Protein AF-A0A3C0BBC9-F1 (afdb_monomer_lite)

pLDDT: mean 93.09, std 7.75, range [52.94, 98.44]

Secondary structure (DSSP, 8-state):
----PPP--HHHHHHHHHHHHHHHHHHHHHHHHHSPP-GGGGGGPPEEETTEEE---EEETTEEEEEEEETTTTEEEEEETTS-EEEEE---

Sequence (92 aa):
MENNWPVLSYENGKDTYATLHMWTQIVGKIKLAVAPWINHSWHITLHITPTGLSTLEMPYKNKHFQIDFDFINHKLKVITSDGQVRDFDLFG

Radius of gyration: 15.35 Å; chains: 1; bounding box: 48×31×38 Å

Structure (mmCIF, N/CA/C/O backbone):
data_AF-A0A3C0BBC9-F1
#
_entry.id   AF-A0A3C0BBC9-F1
#
loop_
_atom_site.group_PDB
_atom_site.id
_atom_site.type_symbol
_atom_site.label_atom_id
_atom_site.label_alt_id
_atom_site.label_comp_id
_atom_site.label_asym_id
_atom_site.label_entity_id
_atom_site.label_seq_id
_atom_site.pdbx_PDB_ins_code
_atom_site.Cartn_x
_atom_site.Cartn_y
_atom_site.Cartn_z
_atom_site.occupancy
_atom_site.B_iso_or_equiv
_atom_site.auth_seq_id
_atom_site.auth_comp_id
_atom_site.auth_asym_id
_atom_site.auth_atom_id
_atom_site.pdbx_PDB_model_num
ATOM 1 N N . MET A 1 1 ? 33.433 -0.656 -8.526 1.00 52.94 1 MET A N 1
ATOM 2 C CA . MET A 1 1 ? 32.177 -1.308 -8.107 1.00 52.94 1 MET A CA 1
ATOM 3 C C . MET A 1 1 ? 31.232 -1.183 -9.279 1.00 52.94 1 MET A C 1
ATOM 5 O O . MET A 1 1 ? 30.969 -0.057 -9.683 1.00 52.94 1 MET A O 1
ATOM 9 N N . GLU A 1 2 ? 30.829 -2.293 -9.892 1.00 60.22 2 GLU A N 1
ATOM 10 C CA . GLU A 1 2 ? 29.765 -2.246 -10.897 1.00 60.22 2 GLU A CA 1
ATOM 11 C C . GLU A 1 2 ? 28.479 -1.777 -10.221 1.00 60.22 2 GLU A C 1
ATOM 13 O O . GLU A 1 2 ? 28.121 -2.234 -9.134 1.00 60.22 2 GLU A O 1
ATOM 18 N N . ASN A 1 3 ? 27.827 -0.797 -10.836 1.00 71.69 3 ASN A N 1
ATOM 19 C CA . ASN A 1 3 ? 26.598 -0.230 -10.320 1.00 71.69 3 ASN A CA 1
ATOM 20 C C . ASN A 1 3 ? 25.451 -1.163 -10.735 1.00 71.69 3 ASN A C 1
ATOM 22 O O . ASN A 1 3 ? 24.805 -0.920 -11.747 1.00 71.69 3 ASN A O 1
ATOM 26 N N . ASN A 1 4 ? 25.215 -2.237 -9.971 1.00 83.25 4 ASN A N 1
ATOM 27 C CA . ASN A 1 4 ? 24.147 -3.231 -10.204 1.00 83.25 4 ASN A CA 1
ATOM 28 C C . ASN A 1 4 ? 22.719 -2.676 -10.020 1.00 83.25 4 ASN A C 1
ATOM 30 O O . ASN A 1 4 ? 21.762 -3.430 -9.849 1.00 83.25 4 ASN A O 1
ATOM 34 N N . TRP A 1 5 ? 22.562 -1.355 -10.026 1.00 86.06 5 TRP A N 1
ATOM 35 C CA . TRP A 1 5 ? 21.258 -0.725 -9.961 1.00 86.06 5 TRP A CA 1
ATOM 36 C C . TRP A 1 5 ? 20.593 -0.773 -11.336 1.00 86.06 5 TRP A C 1
ATOM 38 O O . TRP A 1 5 ? 21.245 -0.490 -12.345 1.00 86.06 5 TRP A O 1
ATOM 48 N N . PRO A 1 6 ? 19.297 -1.115 -11.399 1.00 84.00 6 PRO A N 1
ATOM 49 C CA . PRO A 1 6 ? 18.571 -1.119 -12.655 1.00 84.00 6 PRO A CA 1
ATOM 50 C C . PRO A 1 6 ? 18.510 0.293 -13.243 1.00 84.00 6 PRO A C 1
ATOM 52 O O . PRO A 1 6 ? 18.427 1.291 -12.523 1.00 84.00 6 PRO A O 1
ATOM 55 N N . VAL A 1 7 ? 18.510 0.374 -14.572 1.00 87.06 7 VAL A N 1
ATOM 56 C CA . VAL A 1 7 ? 18.274 1.635 -15.281 1.00 87.06 7 VAL A CA 1
ATOM 57 C C . VAL A 1 7 ? 16.837 2.080 -15.019 1.00 87.06 7 VAL A C 1
ATOM 59 O O . VAL A 1 7 ? 15.889 1.358 -15.328 1.00 87.06 7 VAL A O 1
ATOM 62 N N . LEU A 1 8 ? 16.671 3.287 -14.477 1.00 88.06 8 LEU A N 1
ATOM 63 C CA . LEU A 1 8 ? 15.356 3.889 -14.289 1.00 88.06 8 LEU A CA 1
ATOM 64 C C . LEU A 1 8 ? 14.828 4.382 -15.644 1.00 88.06 8 LEU A C 1
ATOM 66 O O . LEU A 1 8 ? 15.235 5.434 -16.132 1.00 88.06 8 LEU A O 1
ATOM 70 N N . SER A 1 9 ? 13.940 3.602 -16.260 1.00 91.56 9 SER A N 1
ATOM 71 C CA . SER A 1 9 ? 13.310 3.921 -17.544 1.00 91.56 9 SER A CA 1
ATOM 72 C C . SER A 1 9 ? 11.821 4.168 -17.354 1.00 91.56 9 SER A C 1
ATOM 74 O O . SER A 1 9 ? 11.089 3.269 -16.939 1.00 91.56 9 SER A O 1
ATOM 76 N N . TYR A 1 10 ? 11.368 5.374 -17.699 1.00 91.81 10 TYR A N 1
ATOM 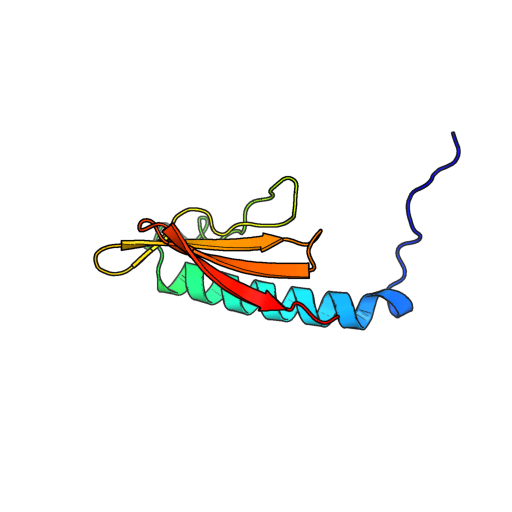77 C CA . TYR A 1 10 ? 9.944 5.692 -17.679 1.00 91.81 10 TYR A CA 1
ATOM 78 C C . TYR A 1 10 ? 9.157 4.824 -18.660 1.00 91.81 10 TYR A C 1
ATOM 80 O O . TYR A 1 10 ? 8.147 4.248 -18.277 1.00 91.81 10 TYR A O 1
ATOM 88 N N . GLU A 1 11 ? 9.658 4.658 -19.885 1.00 93.75 11 GLU A N 1
ATOM 89 C CA . GLU A 1 11 ? 8.983 3.864 -20.919 1.00 93.75 11 GLU A CA 1
ATOM 90 C C . GLU A 1 11 ? 8.737 2.419 -20.480 1.00 93.75 11 GLU A C 1
ATOM 92 O O . GLU A 1 11 ? 7.656 1.882 -20.711 1.00 93.75 11 GLU A O 1
ATOM 97 N N . ASN A 1 12 ? 9.706 1.813 -19.787 1.00 90.75 12 ASN A N 1
ATOM 98 C CA . ASN A 1 12 ? 9.576 0.442 -19.292 1.00 90.75 12 ASN A CA 1
ATOM 99 C C . ASN A 1 12 ? 8.725 0.358 -18.015 1.00 90.75 12 ASN A C 1
ATOM 101 O O . ASN A 1 12 ? 8.156 -0.689 -17.730 1.00 90.75 12 ASN A O 1
ATOM 105 N N . GLY A 1 13 ? 8.689 1.427 -17.213 1.00 91.06 13 GLY A N 1
ATOM 106 C CA . GLY A 1 13 ? 8.045 1.446 -15.898 1.00 91.06 13 GLY A CA 1
ATOM 107 C C . GLY A 1 13 ? 6.656 2.079 -15.866 1.00 91.06 13 GLY A C 1
ATOM 108 O O . GLY A 1 13 ? 6.022 2.057 -14.814 1.00 91.06 13 GLY A O 1
ATOM 109 N N . LYS A 1 14 ? 6.179 2.662 -16.972 1.00 94.19 14 LYS A N 1
ATOM 110 C CA . LYS A 1 14 ? 4.962 3.490 -16.996 1.00 94.19 14 LYS A CA 1
ATOM 111 C C . LYS A 1 14 ? 3.721 2.770 -16.459 1.00 94.19 14 LYS A C 1
ATOM 113 O O . LYS A 1 14 ? 2.975 3.379 -15.695 1.00 94.19 14 LYS A O 1
ATOM 118 N N . ASP A 1 15 ? 3.535 1.496 -16.804 1.00 93.31 15 ASP A N 1
ATOM 119 C CA . ASP A 1 15 ? 2.354 0.719 -16.413 1.00 93.31 15 ASP A CA 1
ATOM 120 C C . ASP A 1 15 ? 2.417 0.394 -14.910 1.00 93.31 15 ASP A C 1
ATOM 122 O O . ASP A 1 15 ? 1.487 0.714 -14.165 1.00 93.31 15 ASP A O 1
ATOM 126 N N . THR A 1 16 ? 3.585 -0.039 -14.418 1.00 92.31 16 THR A N 1
ATOM 127 C CA . THR A 1 16 ? 3.881 -0.160 -12.980 1.00 92.31 16 THR A CA 1
ATOM 128 C C . THR A 1 16 ? 3.625 1.144 -12.220 1.00 92.31 16 THR A C 1
ATOM 130 O O . THR A 1 16 ? 2.986 1.132 -11.166 1.00 92.31 16 THR A O 1
ATOM 133 N N . TYR A 1 17 ? 4.092 2.289 -12.727 1.00 92.75 17 TYR A N 1
ATOM 134 C CA . TYR A 1 17 ? 3.875 3.583 -12.075 1.00 92.75 17 TYR A CA 1
ATOM 135 C C . TYR A 1 17 ? 2.400 3.970 -12.051 1.00 92.75 17 TYR A C 1
ATOM 137 O O . TYR A 1 17 ? 1.933 4.477 -11.032 1.00 92.75 17 TYR A O 1
ATOM 145 N N . ALA A 1 18 ? 1.660 3.711 -13.131 1.00 94.62 18 ALA A N 1
ATOM 146 C CA . ALA A 1 18 ? 0.228 3.967 -13.192 1.00 94.62 18 ALA A CA 1
ATOM 147 C C . ALA A 1 18 ? -0.531 3.117 -12.159 1.00 94.62 18 ALA A C 1
ATOM 149 O O . ALA A 1 18 ? -1.323 3.667 -11.385 1.00 94.62 18 ALA A O 1
ATOM 150 N N . THR A 1 19 ? -0.226 1.817 -12.075 1.00 94.25 19 THR A N 1
ATOM 151 C CA . THR A 1 19 ? -0.782 0.911 -11.061 1.00 94.25 19 THR A CA 1
ATOM 152 C C . THR A 1 19 ? -0.457 1.399 -9.652 1.00 94.25 19 THR A C 1
ATOM 154 O O . THR A 1 19 ? -1.369 1.603 -8.845 1.00 94.25 19 THR A O 1
ATOM 157 N N . LEU A 1 20 ? 0.820 1.640 -9.341 1.00 95.00 20 LEU A N 1
ATOM 158 C CA . LEU A 1 20 ? 1.238 2.076 -8.006 1.00 95.00 20 LEU A CA 1
ATOM 159 C C . LEU A 1 20 ? 0.622 3.421 -7.621 1.00 95.00 20 LEU A C 1
ATOM 161 O O . LEU A 1 20 ? 0.147 3.582 -6.497 1.00 95.00 20 LEU A O 1
ATOM 165 N N . HIS A 1 21 ? 0.573 4.379 -8.543 1.00 95.44 21 HIS A N 1
ATOM 166 C CA . HIS A 1 21 ? -0.038 5.680 -8.302 1.00 95.44 21 HIS A CA 1
ATOM 167 C C . HIS A 1 21 ? -1.536 5.549 -7.997 1.00 95.44 21 HIS A C 1
ATOM 169 O O . HIS A 1 21 ? -2.016 6.102 -7.008 1.00 95.44 21 HIS A O 1
ATOM 175 N N . MET A 1 22 ? -2.278 4.768 -8.785 1.00 96.50 22 MET A N 1
ATOM 176 C CA . MET A 1 22 ? -3.706 4.551 -8.547 1.00 96.50 22 MET A CA 1
ATOM 177 C C . MET A 1 22 ? -3.957 3.870 -7.195 1.00 96.50 22 MET A C 1
ATOM 179 O O . MET A 1 22 ? -4.773 4.344 -6.402 1.00 96.50 22 MET A O 1
ATOM 183 N N . TRP A 1 23 ? -3.245 2.781 -6.900 1.00 97.50 23 TRP A N 1
ATOM 184 C CA . TRP A 1 23 ? -3.456 2.044 -5.656 1.00 97.50 23 TRP A CA 1
ATOM 185 C C . TRP A 1 23 ? -3.039 2.844 -4.424 1.00 97.50 23 TRP A C 1
ATOM 187 O O . TRP A 1 23 ? -3.769 2.847 -3.433 1.00 97.50 23 TRP A O 1
ATOM 197 N N . THR A 1 24 ? -1.925 3.577 -4.473 1.00 97.31 24 THR A N 1
ATOM 198 C CA . THR A 1 24 ? -1.520 4.449 -3.356 1.00 97.31 24 THR A CA 1
ATOM 199 C C . THR A 1 24 ? -2.538 5.561 -3.111 1.00 97.31 24 THR A C 1
ATOM 201 O O . THR A 1 24 ? -2.831 5.860 -1.953 1.00 97.31 24 THR A O 1
ATOM 204 N N . GLN A 1 25 ? -3.171 6.105 -4.158 1.00 97.06 25 GLN A N 1
ATOM 205 C CA . GLN A 1 25 ? -4.291 7.034 -3.991 1.00 97.06 25 GLN A CA 1
ATOM 206 C C . GLN A 1 25 ? -5.514 6.383 -3.335 1.00 97.06 25 GLN A C 1
ATOM 208 O O . GLN A 1 25 ? -6.122 6.993 -2.455 1.00 97.06 25 GLN A O 1
ATOM 213 N N . ILE A 1 26 ? -5.896 5.171 -3.751 1.00 97.56 26 ILE A N 1
ATOM 214 C CA . ILE A 1 26 ? -7.025 4.436 -3.154 1.00 97.56 26 ILE A CA 1
ATOM 215 C C . ILE A 1 26 ? -6.763 4.203 -1.663 1.00 97.56 26 ILE A C 1
ATOM 217 O O . ILE A 1 26 ? -7.592 4.562 -0.825 1.00 97.56 26 ILE A O 1
ATOM 221 N N . VAL A 1 27 ? -5.590 3.670 -1.321 1.00 97.88 27 VAL A N 1
ATOM 222 C CA . VAL A 1 27 ? -5.209 3.377 0.067 1.00 97.88 27 VAL A CA 1
ATOM 223 C C . VAL A 1 27 ? -5.106 4.655 0.901 1.00 97.88 27 VAL A C 1
ATOM 225 O O . VAL A 1 27 ? -5.622 4.700 2.018 1.00 97.88 27 VAL A O 1
ATOM 228 N N . GLY A 1 28 ? -4.529 5.727 0.350 1.00 97.00 28 GLY A N 1
ATOM 229 C CA . GLY A 1 28 ? -4.467 7.032 1.010 1.00 97.00 28 GLY A CA 1
ATOM 230 C C . GLY A 1 28 ? -5.853 7.613 1.307 1.00 97.00 28 GLY A C 1
ATOM 231 O O . GLY A 1 28 ? -6.088 8.112 2.406 1.00 97.00 28 GLY A O 1
ATOM 232 N N . LYS A 1 29 ? -6.808 7.485 0.374 1.00 97.06 29 LYS A N 1
ATOM 233 C CA . LYS A 1 29 ? -8.206 7.904 0.586 1.00 97.06 29 LYS A CA 1
ATOM 234 C C . LYS A 1 29 ? -8.899 7.078 1.669 1.00 97.06 29 LYS A C 1
ATOM 236 O O . LYS A 1 29 ? -9.649 7.644 2.459 1.00 97.06 29 LYS A O 1
ATOM 241 N N . ILE A 1 30 ? -8.638 5.770 1.737 1.00 96.94 30 ILE A N 1
ATOM 242 C CA . ILE A 1 30 ? -9.163 4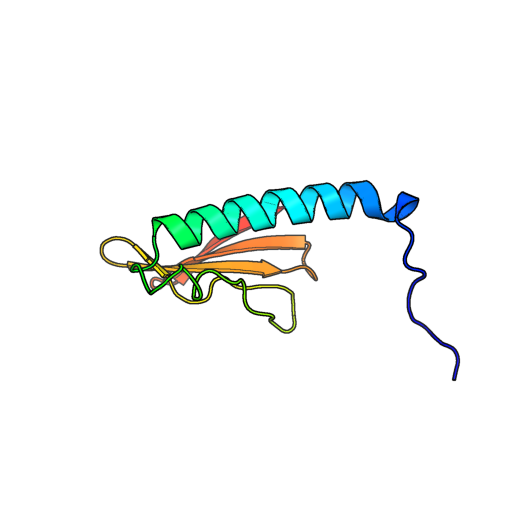.918 2.815 1.00 96.94 30 ILE A CA 1
ATOM 243 C C . ILE A 1 30 ? -8.617 5.387 4.166 1.00 96.94 30 ILE A C 1
ATOM 245 O O . ILE A 1 30 ? -9.402 5.630 5.081 1.00 96.94 30 ILE A O 1
ATOM 249 N N . LYS A 1 31 ? -7.295 5.579 4.280 1.00 96.50 31 LYS A N 1
ATOM 250 C CA . LYS A 1 31 ? -6.674 6.070 5.517 1.00 96.50 31 LYS A CA 1
ATOM 251 C C . LYS A 1 31 ? -7.241 7.431 5.923 1.00 96.50 31 LYS A C 1
ATOM 253 O O . LYS A 1 31 ? -7.599 7.606 7.082 1.00 96.50 31 LYS A O 1
ATOM 258 N N . LEU A 1 32 ? -7.416 8.350 4.969 1.00 95.62 32 LEU A N 1
ATOM 259 C CA . LEU A 1 32 ? -8.029 9.665 5.197 1.00 95.62 32 LEU A CA 1
ATOM 260 C C . LEU A 1 32 ? -9.462 9.577 5.732 1.00 95.62 32 LEU A C 1
ATOM 262 O O . LEU A 1 32 ? -9.839 10.363 6.594 1.00 95.62 32 LEU A O 1
ATOM 266 N N . ALA A 1 33 ? -10.263 8.647 5.212 1.00 95.00 33 ALA A N 1
ATOM 267 C CA . ALA A 1 33 ? -11.663 8.503 5.596 1.00 95.00 33 ALA A CA 1
ATOM 268 C C . ALA A 1 33 ? -11.854 7.845 6.973 1.00 95.00 33 ALA A C 1
ATOM 270 O O . ALA A 1 33 ? -12.913 7.997 7.579 1.00 95.00 33 ALA A O 1
ATOM 271 N N . VAL A 1 34 ? -10.866 7.075 7.433 1.00 94.94 34 VAL A N 1
ATOM 272 C CA . VAL A 1 34 ? -11.009 6.180 8.587 1.00 94.94 34 VAL A CA 1
ATOM 273 C C . VAL A 1 34 ? -10.178 6.624 9.793 1.00 94.94 34 VAL A C 1
ATOM 275 O O . VAL A 1 34 ? -10.597 6.420 10.932 1.00 94.94 34 VAL A O 1
ATOM 278 N N . ALA A 1 35 ? -9.014 7.236 9.575 1.00 89.88 35 ALA A N 1
ATOM 279 C CA . ALA A 1 35 ? -8.167 7.693 10.666 1.00 89.88 35 ALA A CA 1
ATOM 280 C C . ALA A 1 35 ? -8.781 8.913 11.388 1.00 89.88 35 ALA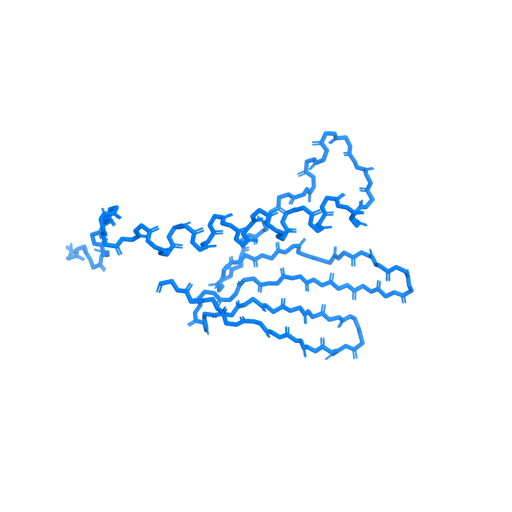 A C 1
ATOM 282 O O . ALA A 1 35 ? -9.398 9.768 10.744 1.00 89.88 35 ALA A O 1
ATOM 283 N N . PRO A 1 36 ? -8.609 9.033 12.721 1.00 88.81 36 PRO A N 1
ATOM 284 C CA . PRO A 1 36 ? -9.030 10.218 13.457 1.00 88.81 36 PRO A CA 1
ATOM 285 C C . PRO A 1 36 ? -8.385 11.475 12.878 1.00 88.81 36 PRO A C 1
ATOM 287 O O . PRO A 1 36 ? -7.171 11.530 12.694 1.00 88.81 36 PRO A O 1
ATOM 290 N N . TRP A 1 37 ? -9.187 12.505 12.615 1.00 88.62 37 TRP A N 1
ATOM 291 C CA . TRP A 1 37 ? -8.664 13.730 12.028 1.00 88.62 37 TRP A CA 1
ATOM 292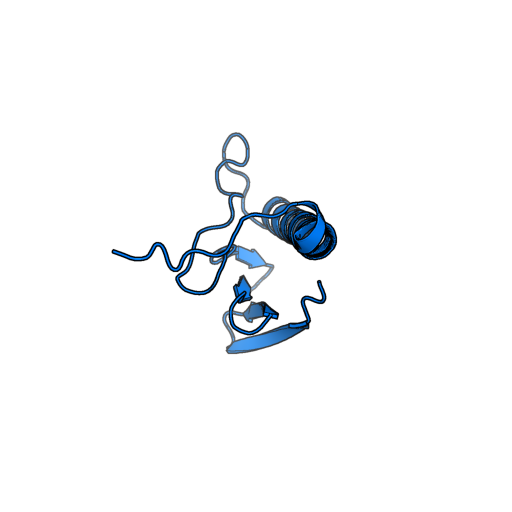 C C . TRP A 1 37 ? -7.635 14.402 12.949 1.00 88.62 37 TRP A C 1
ATOM 294 O O . TRP A 1 37 ? -7.924 14.734 14.096 1.00 88.62 37 TRP A O 1
ATOM 304 N N . ILE A 1 38 ? -6.444 14.656 12.409 1.00 90.12 38 ILE A N 1
ATOM 305 C CA . ILE A 1 38 ? -5.373 15.447 13.025 1.00 90.12 38 ILE A CA 1
ATOM 306 C C . ILE A 1 38 ? -5.034 16.570 12.044 1.00 90.12 38 ILE A C 1
ATOM 308 O O . ILE A 1 38 ? -5.202 16.394 10.835 1.00 90.12 38 ILE A O 1
ATOM 312 N N . ASN A 1 39 ? -4.571 17.710 12.565 1.00 89.38 39 ASN A N 1
ATOM 313 C CA . ASN A 1 39 ? -4.240 18.920 11.808 1.00 89.38 39 ASN A CA 1
ATOM 314 C C . ASN A 1 39 ? -3.639 18.622 10.428 1.00 89.38 39 ASN A C 1
ATOM 316 O O . ASN A 1 39 ? -2.640 17.910 10.303 1.00 89.38 39 ASN A O 1
ATOM 320 N N . HIS A 1 40 ? -4.295 19.171 9.400 1.00 84.56 40 HIS A N 1
ATOM 321 C CA . HIS A 1 40 ? -3.915 19.056 7.989 1.00 84.56 40 HIS A CA 1
ATOM 322 C C . HIS A 1 40 ? -3.697 17.623 7.478 1.00 84.56 40 HIS A C 1
ATOM 324 O O . HIS A 1 40 ? -2.980 17.424 6.499 1.00 84.56 40 HIS A O 1
ATOM 330 N N . SER A 1 41 ? -4.292 16.620 8.129 1.00 89.62 41 SER A N 1
ATOM 331 C CA . SER A 1 41 ? -4.172 15.211 7.738 1.00 89.62 41 SER A CA 1
ATOM 332 C C . SER A 1 41 ? -2.723 14.718 7.625 1.00 89.62 41 SER A C 1
ATOM 334 O O . SER A 1 41 ? -2.451 13.771 6.891 1.00 89.62 41 SER A O 1
ATOM 336 N N . TRP A 1 42 ? -1.769 15.315 8.348 1.00 88.50 42 TRP A N 1
ATOM 337 C CA . TRP A 1 42 ? -0.344 14.967 8.207 1.00 88.50 42 TRP A CA 1
ATOM 338 C C . TRP A 1 42 ? -0.026 13.497 8.519 1.00 88.50 42 TRP A C 1
ATOM 340 O O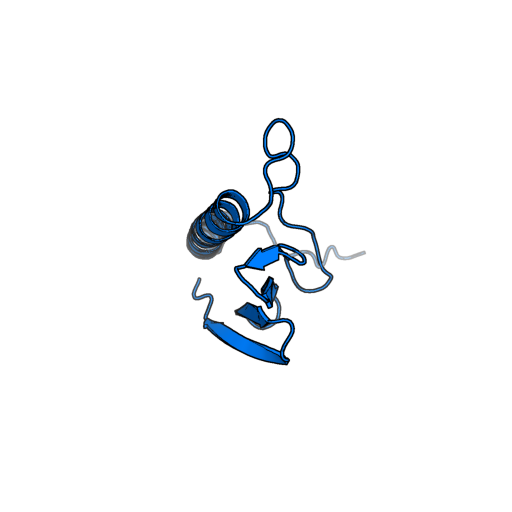 . TRP A 1 42 ? 0.973 12.956 8.053 1.00 88.50 42 TRP A O 1
ATOM 350 N N . HIS A 1 43 ? -0.900 12.829 9.269 1.00 87.38 43 HIS A N 1
ATOM 351 C CA . HIS A 1 43 ? -0.785 11.422 9.640 1.00 87.38 43 HIS A CA 1
ATOM 352 C C . HIS A 1 43 ? -1.207 10.435 8.529 1.00 87.38 43 HIS A C 1
ATOM 354 O O . HIS A 1 43 ? -1.079 9.227 8.719 1.00 87.38 43 HIS A O 1
ATOM 360 N N . ILE A 1 44 ? -1.711 10.907 7.379 1.00 93.69 44 ILE A N 1
ATOM 361 C CA . ILE A 1 44 ? -2.251 10.060 6.293 1.00 93.69 44 ILE A CA 1
ATOM 362 C C . ILE A 1 44 ? -1.163 9.466 5.388 1.00 93.69 44 ILE A C 1
ATOM 364 O O . ILE A 1 44 ? -1.428 8.550 4.612 1.00 93.69 44 ILE A O 1
ATOM 368 N N . THR A 1 45 ? 0.081 9.917 5.526 1.00 93.88 45 THR A N 1
ATOM 369 C CA . THR A 1 45 ? 1.228 9.380 4.785 1.00 93.88 45 THR A CA 1
ATOM 370 C C . THR A 1 45 ? 1.343 7.858 4.941 1.00 93.88 45 THR A C 1
ATOM 372 O O . THR A 1 45 ? 1.060 7.298 6.007 1.00 93.88 45 THR A O 1
ATOM 375 N N . LEU A 1 46 ? 1.747 7.178 3.866 1.00 97.19 46 LEU A N 1
ATOM 376 C CA . LEU A 1 46 ? 2.103 5.760 3.901 1.00 97.19 46 LEU A CA 1
ATOM 377 C C . LEU A 1 46 ? 3.550 5.617 4.387 1.00 97.19 46 LEU A C 1
ATOM 379 O O . LEU A 1 46 ? 4.434 6.346 3.942 1.00 97.19 46 LEU A O 1
ATOM 383 N N . HIS A 1 47 ? 3.789 4.689 5.304 1.00 97.25 47 HIS A N 1
ATOM 384 C CA . HIS A 1 47 ? 5.092 4.474 5.923 1.00 97.25 47 HIS A CA 1
ATOM 385 C C . HIS A 1 47 ? 5.884 3.412 5.172 1.00 97.25 47 HIS A C 1
ATOM 387 O O . HIS A 1 47 ? 5.326 2.396 4.775 1.00 97.25 47 HIS A O 1
ATOM 393 N N . ILE A 1 48 ? 7.188 3.629 5.008 1.00 97.81 48 ILE A N 1
ATOM 394 C CA . ILE A 1 48 ? 8.081 2.663 4.363 1.00 97.81 48 ILE A CA 1
ATOM 395 C C . ILE A 1 48 ? 8.269 1.448 5.272 1.00 97.81 48 ILE A C 1
ATOM 397 O O . ILE A 1 48 ? 8.536 1.586 6.467 1.00 97.81 48 ILE A O 1
ATOM 401 N N . THR A 1 49 ? 8.167 0.264 4.682 1.00 97.88 49 THR A N 1
ATOM 402 C CA . THR A 1 49 ? 8.532 -1.014 5.298 1.00 97.88 49 THR A CA 1
ATOM 403 C C . THR A 1 49 ? 9.653 -1.661 4.478 1.00 97.88 49 THR A C 1
ATOM 405 O O . THR A 1 49 ? 9.899 -1.248 3.343 1.00 97.88 49 THR A O 1
ATOM 408 N N . PRO A 1 50 ? 10.335 -2.700 4.992 1.00 97.88 50 PRO A N 1
ATOM 409 C CA . PRO A 1 50 ? 11.344 -3.418 4.212 1.00 97.88 50 PRO A CA 1
ATOM 410 C C . PRO A 1 50 ? 10.824 -4.019 2.897 1.00 97.88 50 PRO A C 1
ATOM 412 O O . PRO A 1 50 ? 11.618 -4.285 2.001 1.00 97.88 50 PRO A O 1
ATOM 415 N N . THR A 1 51 ? 9.512 -4.251 2.780 1.00 97.19 51 THR A N 1
ATOM 416 C CA . THR A 1 51 ? 8.889 -4.901 1.616 1.00 97.19 51 THR A CA 1
ATOM 417 C C . THR A 1 51 ? 8.017 -3.964 0.780 1.00 97.19 51 THR A C 1
ATOM 419 O O . THR A 1 51 ? 7.566 -4.363 -0.292 1.00 97.19 51 THR A O 1
ATOM 422 N N . GLY A 1 52 ? 7.781 -2.728 1.227 1.00 97.62 52 GLY A N 1
ATOM 423 C CA . GLY A 1 52 ? 6.958 -1.761 0.509 1.00 97.62 52 GLY A CA 1
ATOM 424 C C . GLY A 1 52 ? 6.468 -0.619 1.391 1.00 97.62 52 GLY A C 1
ATOM 425 O O . GLY A 1 52 ? 7.271 0.158 1.909 1.00 97.62 52 GLY A O 1
ATOM 426 N N . LEU A 1 53 ? 5.147 -0.481 1.517 1.00 98.44 53 LEU A N 1
ATOM 427 C CA . LEU A 1 53 ? 4.492 0.632 2.213 1.00 98.44 53 LEU A CA 1
ATOM 428 C C . LEU A 1 53 ? 3.376 0.126 3.132 1.00 98.44 53 LEU A C 1
ATOM 430 O O . LEU A 1 53 ? 2.723 -0.858 2.814 1.00 98.44 53 LEU A O 1
ATOM 434 N N . SER A 1 54 ? 3.094 0.829 4.223 1.00 98.25 54 SER A N 1
ATOM 435 C CA . SER A 1 54 ? 2.013 0.495 5.153 1.00 98.25 54 SER A CA 1
ATOM 436 C C . SER A 1 54 ? 1.201 1.725 5.536 1.00 98.25 54 SER A C 1
ATOM 438 O O . SER A 1 54 ? 1.733 2.826 5.706 1.00 98.25 54 SER A O 1
ATOM 440 N N . THR A 1 55 ? -0.100 1.543 5.737 1.00 97.69 55 THR A N 1
ATOM 441 C CA . THR A 1 55 ? -0.931 2.551 6.404 1.00 97.69 55 THR A CA 1
ATOM 442 C C . THR A 1 55 ? -0.623 2.681 7.891 1.00 97.69 55 THR A C 1
ATOM 444 O O . THR A 1 55 ? -1.022 3.687 8.479 1.00 97.69 55 THR A O 1
ATOM 447 N N . LEU A 1 56 ? 0.071 1.704 8.486 1.00 96.00 56 LEU A N 1
ATOM 448 C CA . LEU A 1 56 ? 0.027 1.397 9.915 1.00 96.00 56 LEU A CA 1
ATOM 449 C C . LEU A 1 56 ? -1.407 1.103 10.383 1.00 96.00 56 LEU A C 1
ATOM 451 O O . LEU A 1 56 ? -2.345 1.032 9.580 1.00 96.00 56 LEU A O 1
ATOM 455 N N . GLU A 1 57 ? -1.555 0.887 11.684 1.00 95.00 57 GLU A N 1
ATOM 456 C CA . GLU A 1 57 ? -2.828 0.598 12.329 1.00 95.00 57 GLU A CA 1
ATOM 457 C C . GLU A 1 57 ? -3.845 1.735 12.126 1.00 95.00 57 GLU A C 1
ATOM 459 O O . GLU A 1 57 ? -3.563 2.910 12.368 1.00 95.00 57 GLU A O 1
ATOM 464 N N . MET A 1 58 ? -5.053 1.370 11.702 1.00 96.12 58 MET A N 1
ATOM 465 C CA . MET A 1 58 ? -6.198 2.261 11.536 1.00 96.12 58 MET A CA 1
ATOM 466 C C . MET A 1 58 ? -7.419 1.688 12.273 1.00 96.12 58 MET A C 1
ATOM 468 O O . MET A 1 58 ? -7.723 0.499 12.122 1.00 96.12 58 MET A O 1
ATOM 472 N N . PRO A 1 59 ? -8.162 2.504 13.040 1.00 95.06 59 PRO A N 1
ATOM 473 C CA . PRO A 1 59 ? -9.362 2.051 13.740 1.00 95.06 59 PRO A CA 1
ATOM 474 C C . PRO A 1 59 ? -10.569 1.992 12.796 1.00 95.06 59 PRO A C 1
ATOM 476 O O . PRO A 1 59 ? -10.817 2.927 12.048 1.00 95.06 59 PRO A O 1
ATOM 479 N N . TYR A 1 60 ? -11.388 0.943 12.857 1.00 94.31 60 TYR A N 1
ATOM 480 C CA . TYR A 1 60 ? -12.660 0.870 12.131 1.00 94.31 60 TYR A CA 1
ATOM 481 C C . TYR A 1 60 ? -13.728 0.125 12.931 1.00 94.31 60 TYR A C 1
ATOM 483 O O . TYR A 1 60 ? -13.688 -1.099 13.080 1.00 94.31 60 TYR A O 1
ATOM 491 N N . LYS A 1 61 ? -14.743 0.863 13.397 1.00 91.12 61 LYS A N 1
ATOM 492 C CA . LYS A 1 61 ? -15.785 0.353 14.305 1.00 91.12 61 LYS A CA 1
ATOM 493 C C . LYS A 1 61 ? -15.143 -0.263 15.560 1.00 91.12 61 LYS A C 1
ATOM 495 O O . LYS A 1 61 ? -14.455 0.442 16.283 1.00 91.12 61 LYS A O 1
ATOM 500 N N . ASN A 1 62 ? -15.332 -1.563 15.789 1.00 93.31 62 ASN A N 1
ATOM 501 C CA . ASN A 1 62 ? -14.849 -2.282 16.974 1.00 93.31 62 ASN A CA 1
ATOM 502 C C . ASN A 1 62 ? -13.572 -3.096 16.694 1.00 93.31 62 ASN A C 1
ATOM 504 O O . ASN A 1 62 ? -13.320 -4.093 17.366 1.00 93.31 62 ASN A O 1
ATOM 508 N N . LYS A 1 63 ? -12.816 -2.748 15.647 1.00 95.12 63 LYS A N 1
ATOM 509 C CA . LYS A 1 63 ? -11.590 -3.452 15.257 1.00 95.12 63 LYS A CA 1
ATOM 510 C C . LYS A 1 63 ? -10.559 -2.496 14.686 1.00 95.12 63 LYS A C 1
ATOM 512 O O . LYS A 1 63 ? -10.883 -1.367 14.325 1.00 95.12 63 LYS A O 1
ATOM 517 N N . HIS A 1 64 ? -9.339 -2.992 14.558 1.00 96.94 64 HIS A N 1
ATOM 518 C CA . HIS A 1 64 ? -8.243 -2.283 13.922 1.00 96.94 64 HIS A CA 1
ATOM 519 C C . HIS A 1 64 ? -7.797 -3.058 12.689 1.00 96.94 64 HIS A C 1
ATOM 521 O O . HIS A 1 64 ? -7.991 -4.275 12.594 1.00 96.94 64 HIS A O 1
ATOM 527 N N . PHE A 1 65 ? -7.254 -2.352 11.711 1.00 97.81 65 PHE A N 1
ATOM 528 C CA . PHE A 1 65 ? -6.698 -2.968 10.518 1.00 97.81 65 PHE A CA 1
ATOM 529 C C . PHE A 1 65 ? -5.608 -2.092 9.918 1.00 97.81 65 PHE A C 1
ATOM 531 O O . PHE A 1 65 ? -5.548 -0.893 10.175 1.00 97.81 65 PHE A O 1
ATOM 538 N N . GLN A 1 66 ? -4.769 -2.692 9.092 1.00 98.06 66 GLN A N 1
ATOM 539 C CA . GLN A 1 66 ? -3.793 -1.994 8.270 1.00 98.06 66 GLN A CA 1
ATOM 540 C C . GLN A 1 66 ? -3.877 -2.500 6.834 1.00 98.06 66 GLN A C 1
ATOM 542 O O . GLN A 1 66 ? -4.373 -3.601 6.570 1.00 98.06 66 GLN A O 1
ATOM 547 N N . ILE A 1 67 ? -3.412 -1.671 5.907 1.00 98.38 67 ILE A N 1
ATOM 548 C CA . ILE A 1 67 ? -3.249 -2.015 4.504 1.00 98.38 67 ILE A CA 1
ATOM 549 C C . ILE A 1 67 ? -1.770 -1.877 4.159 1.00 98.38 67 ILE A C 1
ATOM 551 O O . ILE A 1 67 ? -1.194 -0.794 4.290 1.00 98.38 67 ILE A O 1
ATOM 555 N N . ASP A 1 68 ? -1.189 -2.967 3.674 1.00 98.44 68 ASP A N 1
ATOM 556 C CA . ASP A 1 68 ? 0.227 -3.071 3.360 1.00 98.44 68 ASP A CA 1
ATOM 557 C C . ASP A 1 68 ? 0.427 -3.376 1.878 1.00 98.44 68 ASP A C 1
ATOM 559 O O . ASP A 1 68 ? -0.116 -4.336 1.330 1.00 98.44 68 ASP A O 1
ATOM 563 N N . PHE A 1 69 ? 1.255 -2.567 1.236 1.00 98.44 69 PHE A N 1
ATOM 564 C CA . PHE A 1 69 ? 1.873 -2.895 -0.032 1.00 98.44 69 PHE A CA 1
ATOM 565 C C . PHE A 1 69 ? 3.073 -3.804 0.220 1.00 98.44 69 PHE A C 1
ATOM 567 O O . PHE A 1 69 ? 4.043 -3.407 0.866 1.00 98.44 69 PHE A O 1
ATOM 574 N N . ASP A 1 70 ? 3.015 -5.006 -0.337 1.00 97.50 70 ASP A N 1
ATOM 575 C CA . ASP A 1 70 ? 4.116 -5.955 -0.395 1.00 97.50 70 ASP A CA 1
ATOM 576 C C . ASP A 1 70 ? 4.608 -6.021 -1.842 1.00 97.50 70 ASP A C 1
ATOM 578 O O . ASP A 1 70 ? 4.082 -6.772 -2.666 1.00 97.50 70 ASP A O 1
ATOM 582 N N . PHE A 1 71 ? 5.589 -5.180 -2.166 1.00 95.75 71 PHE A N 1
ATOM 583 C CA . PHE A 1 71 ? 6.137 -5.072 -3.516 1.00 95.75 71 PHE A CA 1
ATOM 584 C C . PHE A 1 71 ? 7.017 -6.262 -3.895 1.00 95.75 71 PHE A C 1
ATOM 586 O O . PHE A 1 71 ? 7.221 -6.490 -5.080 1.00 95.75 71 PHE A O 1
ATOM 593 N N . ILE A 1 72 ? 7.499 -7.042 -2.920 1.00 95.25 72 ILE A N 1
ATOM 594 C CA . ILE A 1 72 ? 8.254 -8.273 -3.190 1.00 95.25 72 ILE A CA 1
ATOM 595 C C . ILE A 1 72 ? 7.311 -9.355 -3.714 1.00 95.25 72 ILE A C 1
ATOM 597 O O . ILE A 1 72 ? 7.618 -10.028 -4.692 1.00 95.25 72 ILE A O 1
ATOM 601 N N . ASN A 1 73 ? 6.151 -9.512 -3.072 1.00 96.31 73 ASN A N 1
ATOM 602 C CA . ASN A 1 73 ? 5.163 -10.517 -3.464 1.00 96.31 73 ASN A CA 1
ATOM 603 C C . ASN A 1 73 ? 4.104 -9.985 -4.444 1.00 96.31 73 ASN A C 1
ATOM 605 O O . ASN A 1 73 ? 3.200 -10.732 -4.804 1.00 96.31 73 ASN A O 1
ATOM 609 N N . HIS A 1 74 ? 4.194 -8.717 -4.863 1.00 95.69 74 HIS A N 1
ATOM 610 C CA . HIS A 1 74 ? 3.223 -8.040 -5.733 1.00 95.69 74 HIS A CA 1
ATOM 611 C C . HIS A 1 74 ? 1.781 -8.077 -5.194 1.00 95.69 74 HIS A C 1
ATOM 613 O O . HIS A 1 74 ? 0.823 -8.309 -5.934 1.00 95.69 74 HIS A O 1
ATOM 619 N N . LYS A 1 75 ? 1.614 -7.832 -3.888 1.00 97.38 75 LYS A N 1
ATOM 620 C CA . LYS A 1 75 ? 0.312 -7.883 -3.206 1.00 97.38 75 LYS A CA 1
ATOM 621 C C . LYS A 1 75 ? -0.032 -6.583 -2.494 1.00 97.38 75 LYS A C 1
ATOM 623 O O . LYS A 1 75 ? 0.827 -5.945 -1.888 1.00 97.38 75 LYS A O 1
ATOM 628 N N . LEU A 1 76 ? -1.321 -6.263 -2.470 1.00 98.25 76 LEU A N 1
ATOM 629 C CA . LEU A 1 76 ? -1.911 -5.348 -1.499 1.00 98.25 76 LEU A CA 1
ATOM 630 C C . LEU A 1 76 ? -2.651 -6.165 -0.442 1.00 98.25 76 LEU A C 1
ATOM 632 O O . LEU A 1 76 ? -3.650 -6.805 -0.759 1.00 98.25 76 LEU A O 1
ATOM 636 N N . LYS A 1 77 ? -2.175 -6.147 0.800 1.00 98.44 77 LYS A N 1
ATOM 637 C CA . LYS A 1 77 ? -2.697 -6.959 1.904 1.00 98.44 77 LYS A CA 1
ATOM 638 C C . LYS A 1 77 ? -3.501 -6.095 2.863 1.00 98.44 77 LYS A C 1
ATOM 640 O O . LYS A 1 77 ? -3.049 -5.035 3.270 1.00 98.44 77 LYS A O 1
ATOM 645 N N . VAL A 1 78 ? -4.670 -6.573 3.264 1.00 98.25 78 VAL A N 1
ATOM 646 C CA . VAL A 1 78 ? -5.477 -6.019 4.351 1.00 98.25 78 VAL A CA 1
ATOM 647 C C . VAL A 1 78 ? -5.386 -6.986 5.520 1.00 98.25 78 VAL A C 1
ATOM 649 O O . VAL A 1 78 ? -5.778 -8.146 5.387 1.00 98.25 78 VAL A O 1
ATOM 652 N N . ILE A 1 79 ? -4.867 -6.506 6.647 1.00 98.19 79 ILE A N 1
ATOM 653 C CA . ILE A 1 79 ? -4.636 -7.299 7.856 1.00 98.19 79 ILE A CA 1
ATOM 654 C C . ILE A 1 79 ? -5.449 -6.680 8.983 1.00 98.19 79 ILE A C 1
ATOM 656 O O . ILE A 1 79 ? -5.377 -5.473 9.207 1.00 98.19 79 ILE A O 1
ATOM 660 N N . THR A 1 80 ? -6.227 -7.486 9.691 1.00 97.88 80 THR A N 1
ATOM 661 C CA . THR A 1 80 ? -7.076 -7.033 10.797 1.00 97.88 80 THR A CA 1
ATOM 662 C C . THR A 1 80 ? -6.545 -7.508 12.150 1.00 97.88 80 THR A C 1
ATOM 664 O O . THR A 1 80 ? -5.817 -8.494 12.246 1.00 97.88 80 THR A O 1
ATOM 667 N N . SER A 1 81 ? -6.944 -6.825 13.224 1.00 97.00 81 SER A N 1
ATOM 668 C CA . SER A 1 81 ? -6.530 -7.128 14.603 1.00 97.00 81 SER A CA 1
ATOM 669 C C . SER A 1 81 ? -7.020 -8.480 15.137 1.00 97.00 81 SER A C 1
ATOM 671 O O . SER A 1 81 ? -6.548 -8.934 16.171 1.00 97.00 81 SER A O 1
ATOM 673 N N . ASP A 1 82 ? -7.967 -9.125 14.454 1.00 95.44 82 ASP A N 1
ATOM 674 C CA . ASP A 1 82 ? -8.429 -10.495 14.722 1.00 95.44 82 ASP A CA 1
ATOM 675 C C . ASP A 1 82 ? -7.690 -11.551 13.872 1.00 95.44 82 ASP A C 1
ATOM 677 O O . ASP A 1 82 ? -8.066 -12.722 13.870 1.00 95.44 82 ASP A O 1
ATOM 681 N N . GLY A 1 83 ? -6.634 -11.151 13.153 1.00 95.19 83 GLY A N 1
ATOM 682 C CA . GLY A 1 83 ? -5.761 -12.041 12.389 1.00 95.19 83 GLY A CA 1
ATOM 683 C C . GLY A 1 83 ? -6.262 -12.397 10.988 1.00 95.19 83 GLY A C 1
ATOM 684 O O . GLY A 1 83 ? -5.636 -13.222 10.321 1.00 95.19 83 GLY A O 1
ATOM 685 N N . GLN A 1 84 ? -7.363 -11.806 10.508 1.00 97.44 84 GLN A N 1
ATOM 686 C CA . GLN A 1 84 ? -7.802 -12.042 9.133 1.00 97.44 84 GLN A CA 1
ATOM 687 C C . GLN A 1 84 ? -6.891 -11.323 8.142 1.00 97.44 84 GLN A C 1
ATOM 689 O O . GLN A 1 84 ? -6.493 -10.174 8.336 1.00 97.44 84 GLN A O 1
ATOM 694 N N . VAL A 1 85 ? -6.616 -12.010 7.035 1.00 97.94 85 VAL A N 1
ATOM 695 C CA . VAL A 1 85 ? -5.862 -11.465 5.910 1.00 97.94 85 VAL A CA 1
ATOM 696 C C . VAL A 1 85 ? -6.676 -11.634 4.632 1.00 97.94 85 VAL A C 1
ATOM 698 O O . VAL A 1 85 ? -7.289 -12.681 4.381 1.00 97.94 85 VAL A O 1
ATOM 701 N N . ARG A 1 86 ? -6.709 -10.572 3.833 1.00 98.00 86 ARG A N 1
ATOM 702 C CA . ARG A 1 86 ? -7.204 -10.567 2.454 1.00 98.00 86 ARG A CA 1
ATOM 703 C C . ARG A 1 86 ? -6.204 -9.830 1.589 1.00 98.00 86 ARG A C 1
ATOM 705 O O . ARG A 1 86 ? -5.595 -8.874 2.059 1.00 98.00 86 ARG A O 1
ATOM 712 N N . ASP A 1 87 ? -6.055 -10.245 0.343 1.00 97.62 87 ASP A N 1
ATOM 713 C CA . ASP A 1 87 ? -5.120 -9.610 -0.571 1.00 97.62 87 ASP A CA 1
ATOM 714 C C . ASP A 1 87 ? -5.676 -9.447 -1.981 1.00 97.62 87 ASP A C 1
ATOM 716 O O . ASP A 1 87 ? -6.609 -10.137 -2.395 1.00 97.62 87 ASP A O 1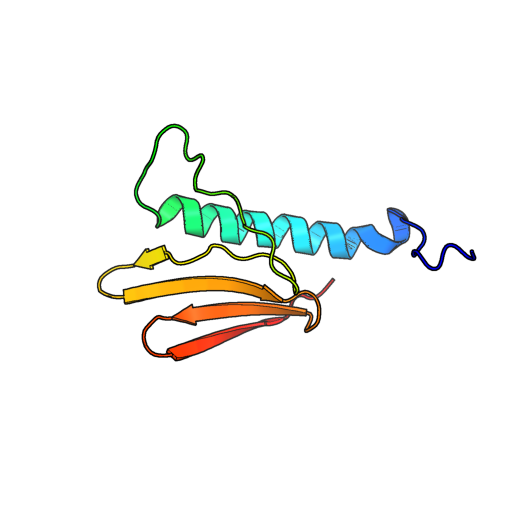
ATOM 720 N N . PHE A 1 88 ? -5.085 -8.489 -2.688 1.00 96.38 88 PHE A N 1
ATOM 721 C CA . PHE A 1 88 ? -5.277 -8.243 -4.107 1.00 96.38 88 PHE A CA 1
ATOM 722 C C . PHE A 1 88 ? -3.926 -8.339 -4.809 1.00 96.38 88 PHE A C 1
ATOM 724 O O . PHE A 1 88 ? -2.907 -7.900 -4.267 1.00 96.38 88 PHE A O 1
ATOM 731 N N . ASP A 1 89 ? -3.931 -8.871 -6.025 1.00 95.69 89 ASP A N 1
ATOM 732 C CA . ASP A 1 89 ? -2.773 -8.824 -6.908 1.00 95.69 89 ASP A CA 1
ATOM 733 C C . ASP A 1 89 ? -2.553 -7.406 -7.445 1.00 95.69 89 ASP A C 1
ATOM 735 O O . ASP A 1 89 ? -3.486 -6.732 -7.893 1.00 95.69 89 ASP A O 1
ATOM 739 N N . LEU A 1 90 ? -1.298 -6.960 -7.416 1.00 92.69 90 LEU A N 1
ATOM 740 C CA . LEU A 1 90 ? -0.863 -5.715 -8.036 1.00 92.69 90 LEU A CA 1
ATOM 741 C C . LEU A 1 90 ? -0.276 -6.034 -9.411 1.00 92.69 90 LEU A C 1
ATOM 743 O O . LEU A 1 90 ? 0.924 -6.264 -9.549 1.00 92.69 90 LEU A O 1
ATOM 747 N N . PHE A 1 91 ? -1.140 -6.056 -10.424 1.00 79.81 91 PHE A N 1
ATOM 748 C CA . PHE A 1 91 ? -0.729 -6.204 -11.819 1.00 79.81 91 PHE A CA 1
ATOM 749 C C . PHE A 1 91 ? -0.204 -4.867 -12.355 1.00 79.81 91 PHE A C 1
ATOM 751 O O . PHE A 1 91 ? -0.889 -3.845 -12.254 1.00 79.81 91 PHE A O 1
ATOM 758 N N . GLY A 1 92 ? 1.003 -4.869 -12.910 1.00 65.31 92 GLY A N 1
ATOM 759 C CA . GLY A 1 92 ? 1.668 -3.711 -13.506 1.00 65.31 92 GLY A CA 1
ATOM 760 C C . GLY A 1 92 ? 2.543 -4.141 -14.665 1.00 65.31 92 GLY A C 1
ATOM 761 O O . GLY A 1 92 ? 2.976 -5.317 -14.651 1.00 65.31 92 GLY A O 1
#

Foldseek 3Di:
DPPPDDDDDCVVCVVVCVLVVVVLVVQLVVLVVFADDDPPPPLSDWDDDPQGTKSPWTDDDPWIWIWDDRNVVQWTWIAIPVGDIDIDHRDD